Protein AF-A0A2P4Y7B7-F1 (afdb_monomer_lite)

pLDDT: mean 74.85, std 16.15, range [45.34, 94.06]

Foldseek 3Di:
DDDPDDDDPPPPPDDPPPPDDDDDDDPDPPVVPPPPPLLAPCSVVLQVLCVVVVHGSVCVSVVVDDDDPVSVVVNVVSSVVRVVVVVVVVVVVVVVVVCVVVVPPPDD

Radius of gyration: 27.32 Å; chains: 1; bounding box: 70×71×42 Å

Sequence (108 aa):
MDSNQAKISTVEGDGPSQRLLRRYEEPDSDDLDDLDEERGGNTDQLKALARSWGLSFSEISKGTVRLTEKQHEAWIAIVNKGIEASKKAKRDAANAVWRRNHGIGRRV

Structure (mmCIF, N/CA/C/O backbone):
data_AF-A0A2P4Y7B7-F1
#
_entry.id   AF-A0A2P4Y7B7-F1
#
loop_
_atom_site.group_PDB
_atom_site.id
_atom_site.type_symbol
_atom_site.label_atom_id
_atom_site.label_alt_id
_atom_site.label_comp_id
_atom_site.label_asym_id
_atom_site.label_entity_id
_atom_site.label_seq_id
_atom_site.pdbx_PDB_ins_code
_atom_site.Cartn_x
_atom_site.Cartn_y
_atom_site.Cartn_z
_atom_site.occupancy
_atom_site.B_iso_or_equiv
_atom_site.auth_seq_id
_atom_site.auth_comp_id
_atom_site.auth_asym_id
_atom_site.auth_atom_id
_atom_site.pdbx_PDB_model_num
ATOM 1 N N . MET A 1 1 ? 55.673 59.525 -22.088 1.00 55.53 1 MET A N 1
ATOM 2 C CA . MET A 1 1 ? 54.418 59.319 -21.347 1.00 55.53 1 MET A CA 1
ATOM 3 C C . MET A 1 1 ? 53.287 59.367 -22.350 1.00 55.53 1 MET A C 1
ATOM 5 O O . MET A 1 1 ? 52.919 60.460 -22.745 1.00 55.53 1 MET A O 1
ATOM 9 N N . ASP A 1 2 ? 52.815 58.204 -22.795 1.00 52.97 2 ASP A N 1
ATOM 10 C CA . ASP A 1 2 ? 51.383 57.985 -23.001 1.00 52.97 2 ASP A CA 1
ATOM 11 C C . ASP A 1 2 ? 51.104 56.483 -22.827 1.00 52.97 2 ASP A C 1
ATOM 13 O O . ASP A 1 2 ? 51.832 55.635 -23.353 1.00 52.97 2 ASP A O 1
ATOM 17 N N . SER A 1 3 ? 50.167 56.170 -21.937 1.00 56.59 3 SER A N 1
ATOM 18 C CA . SER A 1 3 ? 49.966 54.848 -21.337 1.00 56.59 3 SER A CA 1
ATOM 19 C C . SER A 1 3 ? 49.131 53.961 -22.251 1.00 56.59 3 SER A C 1
ATOM 21 O O . SER A 1 3 ? 47.904 53.982 -22.204 1.00 56.59 3 SER A O 1
ATOM 23 N N . ASN A 1 4 ? 49.793 53.127 -23.048 1.00 59.34 4 ASN A N 1
ATOM 24 C CA . ASN A 1 4 ? 49.109 52.148 -23.881 1.00 59.34 4 ASN A CA 1
ATOM 25 C C . ASN A 1 4 ? 48.836 50.850 -23.106 1.00 59.34 4 ASN A C 1
ATOM 27 O O . ASN A 1 4 ? 49.756 50.206 -22.610 1.00 59.34 4 ASN A O 1
ATOM 31 N N . GLN A 1 5 ? 47.559 50.451 -23.136 1.00 60.00 5 GLN A N 1
ATOM 32 C CA . GLN A 1 5 ? 46.990 49.144 -22.774 1.00 60.00 5 GLN A CA 1
ATOM 33 C C . GLN A 1 5 ? 46.616 48.944 -21.298 1.00 60.00 5 GLN A C 1
ATOM 35 O O . GLN A 1 5 ? 47.232 48.180 -20.556 1.00 60.00 5 GLN A O 1
ATOM 40 N N . ALA A 1 6 ? 45.492 49.546 -20.902 1.00 58.34 6 ALA A N 1
ATOM 41 C CA . ALA A 1 6 ? 44.686 49.011 -19.812 1.00 58.34 6 ALA A CA 1
ATOM 42 C C . ALA A 1 6 ? 44.240 47.574 -20.163 1.00 58.34 6 ALA A C 1
ATOM 44 O O . ALA A 1 6 ? 43.539 47.354 -21.149 1.00 58.34 6 ALA A O 1
ATOM 45 N N . LYS A 1 7 ? 44.661 46.586 -19.366 1.00 59.97 7 LYS A N 1
ATOM 46 C CA . LYS A 1 7 ? 44.135 45.215 -19.411 1.00 59.97 7 LYS A CA 1
ATOM 47 C C . LYS A 1 7 ? 42.847 45.158 -18.598 1.00 59.97 7 LYS A C 1
ATOM 49 O O . LYS A 1 7 ? 42.880 45.413 -17.398 1.00 59.97 7 LYS A O 1
ATOM 54 N N . ILE A 1 8 ? 41.753 44.739 -19.224 1.00 57.62 8 ILE A N 1
ATOM 55 C CA . ILE A 1 8 ? 40.553 44.280 -18.521 1.00 57.62 8 ILE A CA 1
ATOM 56 C C . ILE A 1 8 ? 40.282 42.858 -19.003 1.00 57.62 8 ILE A C 1
ATOM 58 O O . ILE A 1 8 ? 39.755 42.640 -20.088 1.00 57.62 8 ILE A O 1
ATOM 62 N N . SER A 1 9 ? 40.725 41.879 -18.216 1.00 54.44 9 SER A N 1
ATOM 63 C CA . SER A 1 9 ? 40.286 40.493 -18.359 1.00 54.44 9 SER A CA 1
ATOM 64 C C . SER A 1 9 ? 38.921 40.388 -17.694 1.00 54.44 9 SER A C 1
ATOM 66 O O . SER A 1 9 ? 38.816 39.947 -16.551 1.00 54.44 9 SER A O 1
ATOM 68 N N . THR A 1 10 ? 37.878 40.838 -18.380 1.00 49.28 10 THR A N 1
ATOM 69 C CA . THR A 1 10 ? 36.520 40.494 -17.973 1.00 49.28 10 THR A CA 1
ATOM 70 C C . THR A 1 10 ? 36.326 39.030 -18.334 1.00 49.28 10 THR A C 1
ATOM 72 O O . THR A 1 10 ? 36.102 38.686 -19.489 1.00 49.28 10 THR A O 1
ATOM 75 N N . VAL A 1 11 ? 36.483 38.153 -17.344 1.00 56.62 11 VAL A N 1
ATOM 76 C CA . VAL A 1 11 ? 35.842 36.841 -17.390 1.00 56.62 11 VAL A CA 1
ATOM 77 C C . VAL A 1 11 ? 34.352 37.143 -17.485 1.00 56.62 11 VAL A C 1
ATOM 79 O O . VAL A 1 11 ? 33.758 37.615 -16.515 1.00 56.62 11 VAL A O 1
ATOM 82 N N . GLU A 1 12 ? 33.774 36.967 -18.673 1.00 56.78 12 GLU A N 1
ATOM 83 C CA . GLU A 1 12 ? 32.328 36.857 -18.821 1.00 56.78 12 GLU A CA 1
ATOM 84 C C . GLU A 1 12 ? 31.916 35.664 -17.966 1.00 56.78 12 GLU A C 1
ATOM 86 O O . GLU A 1 12 ? 32.143 34.507 -18.317 1.00 56.78 12 GLU A O 1
ATOM 91 N N . GLY A 1 13 ? 31.436 35.968 -16.759 1.00 52.44 13 GLY A N 1
ATOM 92 C CA . GLY A 1 13 ? 30.845 34.983 -15.879 1.00 52.44 13 GLY A CA 1
ATOM 93 C C . GLY A 1 13 ? 29.714 34.319 -16.642 1.00 52.44 13 GLY A C 1
ATOM 94 O O . GLY A 1 13 ? 28.734 34.980 -16.990 1.00 52.44 13 GLY A O 1
ATOM 95 N N . ASP A 1 14 ? 29.905 33.035 -16.925 1.00 55.69 14 ASP A N 1
ATOM 96 C CA . ASP A 1 14 ? 28.892 32.138 -17.454 1.00 55.69 14 ASP A CA 1
ATOM 97 C C . ASP A 1 14 ? 27.573 32.380 -16.704 1.00 55.69 14 ASP A C 1
ATOM 99 O O . ASP A 1 14 ? 27.554 32.527 -15.475 1.00 55.69 14 ASP A O 1
ATOM 103 N N . GLY A 1 15 ? 26.501 32.560 -17.476 1.00 62.59 15 GLY A N 1
ATOM 104 C CA . GLY A 1 15 ? 25.244 33.146 -17.022 1.00 62.59 15 GLY A CA 1
ATOM 105 C C . GLY A 1 15 ? 24.599 32.390 -15.855 1.00 62.59 15 GLY A C 1
ATOM 106 O O . GLY A 1 15 ? 24.993 31.268 -15.524 1.00 62.59 15 GLY A O 1
ATOM 107 N N . PRO A 1 16 ? 23.571 32.972 -15.206 1.00 62.16 16 PRO A N 1
ATOM 108 C CA . PRO A 1 16 ? 22.911 32.330 -14.078 1.00 62.16 16 PRO A CA 1
ATOM 109 C C . PRO A 1 16 ? 22.432 30.937 -14.494 1.00 62.16 16 PRO A C 1
ATOM 111 O O . PRO A 1 16 ? 21.530 30.797 -15.319 1.00 62.16 16 PRO A O 1
ATOM 114 N N . SER A 1 17 ? 23.041 29.903 -13.909 1.00 64.69 17 SER A N 1
ATOM 115 C CA . SER A 1 17 ? 22.616 28.513 -14.047 1.00 64.69 17 SER A CA 1
ATOM 116 C C . SER A 1 17 ? 21.236 28.368 -13.410 1.00 64.69 17 SER A C 1
ATOM 118 O O . SER A 1 17 ? 21.104 28.015 -12.236 1.00 64.69 17 SER A O 1
ATOM 120 N N . GLN A 1 18 ? 20.183 28.704 -14.153 1.00 65.69 18 GLN A N 1
ATOM 121 C CA . GLN A 1 18 ? 18.818 28.570 -13.670 1.00 65.69 18 GLN A CA 1
ATOM 122 C C . GLN A 1 18 ? 18.485 27.080 -13.579 1.00 65.69 18 GLN A C 1
ATOM 124 O O . GLN A 1 18 ? 18.108 26.434 -14.555 1.00 65.69 18 GLN A O 1
ATOM 129 N N . ARG A 1 19 ? 18.614 26.518 -12.373 1.00 64.69 19 ARG A N 1
ATOM 130 C CA . ARG A 1 19 ? 18.003 25.235 -12.012 1.00 64.69 19 ARG A CA 1
ATOM 131 C C . ARG A 1 19 ? 16.493 25.447 -11.934 1.00 64.69 19 ARG A C 1
ATOM 133 O O . ARG A 1 19 ? 15.945 25.654 -10.856 1.00 64.69 19 ARG A O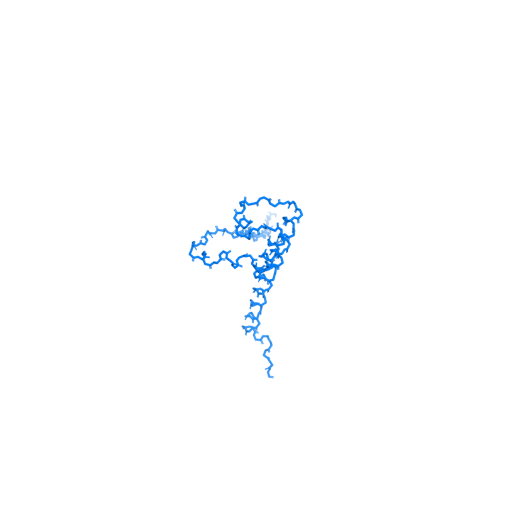 1
ATOM 140 N N . LEU A 1 20 ? 15.831 25.445 -13.086 1.00 70.94 20 LEU A N 1
ATOM 141 C CA . LEU A 1 20 ? 14.376 25.489 -13.153 1.00 70.94 20 LEU A CA 1
ATOM 142 C C . LEU A 1 20 ? 13.832 24.176 -12.579 1.00 70.94 20 LEU A C 1
ATOM 144 O O . LEU A 1 20 ? 14.093 23.093 -13.106 1.00 70.94 20 LEU A O 1
ATOM 148 N N . LEU A 1 21 ? 13.102 24.268 -11.468 1.00 72.69 21 LEU A N 1
ATOM 149 C CA . LEU A 1 21 ? 12.311 23.153 -10.957 1.00 72.69 21 LEU A CA 1
ATOM 150 C C . LEU A 1 21 ? 11.256 22.812 -12.017 1.00 72.69 21 LEU A C 1
ATOM 152 O O . LEU A 1 21 ? 10.603 23.711 -12.550 1.00 72.69 21 LEU A O 1
ATOM 156 N N . ARG A 1 22 ? 11.110 21.524 -12.358 1.00 72.69 22 ARG A N 1
ATOM 157 C CA . ARG A 1 22 ? 10.055 21.080 -13.279 1.00 72.69 22 ARG A CA 1
ATOM 158 C C . ARG A 1 22 ? 8.706 21.554 -12.738 1.00 72.69 22 ARG A C 1
ATOM 160 O O . ARG A 1 22 ? 8.348 21.217 -11.612 1.00 72.69 22 ARG A O 1
ATOM 167 N N . ARG A 1 23 ? 7.977 22.321 -13.551 1.00 69.25 23 ARG A N 1
ATOM 168 C CA . ARG A 1 23 ? 6.569 22.630 -13.298 1.00 69.25 23 ARG A CA 1
ATOM 169 C C . ARG A 1 23 ? 5.756 21.341 -13.404 1.00 69.25 23 ARG A C 1
ATOM 171 O O . ARG A 1 23 ? 6.020 20.528 -14.288 1.00 69.25 23 ARG A O 1
ATOM 178 N N . TYR A 1 24 ? 4.828 21.158 -12.476 1.00 59.41 24 TYR A N 1
ATOM 179 C CA . TYR A 1 24 ? 3.840 20.093 -12.543 1.00 59.41 24 TYR A CA 1
ATOM 180 C C . TYR A 1 24 ? 2.753 20.513 -13.535 1.00 59.41 24 TYR A C 1
ATOM 182 O O . TYR A 1 24 ? 2.252 21.633 -13.454 1.00 59.41 24 TYR A O 1
ATOM 190 N N . GLU A 1 25 ? 2.449 19.636 -14.480 1.00 67.38 25 GLU A N 1
ATOM 191 C CA . GLU A 1 25 ? 1.290 19.725 -15.361 1.00 67.38 25 GLU A CA 1
ATOM 192 C C . GLU A 1 25 ? 0.382 18.572 -14.943 1.00 67.38 25 GLU A C 1
ATOM 194 O O . GLU A 1 25 ? 0.880 17.459 -14.746 1.00 67.38 25 GLU A O 1
ATOM 199 N N . GLU A 1 26 ? -0.895 18.860 -14.678 1.00 61.69 26 GLU A N 1
ATOM 200 C CA . GLU A 1 26 ? -1.850 17.823 -14.292 1.00 61.69 26 GLU A CA 1
ATOM 201 C C . GLU A 1 26 ? -1.905 16.783 -15.417 1.00 61.69 26 GLU A C 1
ATOM 203 O O . GLU A 1 26 ? -2.151 17.157 -16.565 1.00 61.69 26 GLU A O 1
ATOM 208 N N . PRO A 1 27 ? -1.615 15.502 -15.133 1.00 59.09 27 PRO A N 1
ATOM 209 C CA . PRO A 1 27 ? -1.799 14.460 -16.126 1.00 59.09 27 PRO A CA 1
ATOM 210 C C . PRO A 1 27 ? -3.285 14.398 -16.495 1.00 59.09 27 PRO A C 1
ATOM 212 O O . PRO A 1 27 ? -4.142 14.510 -15.614 1.00 59.09 27 PRO A O 1
ATOM 215 N N . ASP A 1 28 ? -3.578 14.229 -17.788 1.00 54.00 28 ASP A N 1
ATOM 216 C CA . ASP A 1 28 ? -4.938 13.981 -18.259 1.00 54.00 28 ASP A CA 1
ATOM 217 C C . ASP A 1 28 ? -5.541 12.837 -17.432 1.00 54.00 28 ASP A C 1
ATOM 219 O O . ASP A 1 28 ? -4.954 11.766 -17.282 1.00 54.00 28 ASP A O 1
ATOM 223 N N . SER A 1 29 ? -6.707 13.118 -16.853 1.00 52.47 29 SER A N 1
ATOM 224 C CA . SER A 1 29 ? -7.443 12.326 -15.859 1.00 52.47 29 SER A CA 1
ATOM 225 C C . SER A 1 29 ? -7.909 10.936 -16.345 1.00 52.47 29 SER A C 1
ATOM 227 O O . SER A 1 29 ? -8.782 10.338 -15.716 1.00 52.47 29 SER A O 1
ATOM 229 N N . ASP A 1 30 ? -7.369 10.426 -17.449 1.00 47.19 30 ASP A N 1
ATOM 230 C CA . ASP A 1 30 ? -7.755 9.148 -18.060 1.00 47.19 30 ASP A CA 1
ATOM 231 C C . ASP A 1 30 ? -6.931 7.952 -17.541 1.00 47.19 30 ASP A C 1
ATOM 233 O O . ASP A 1 30 ? -7.236 6.810 -17.854 1.00 47.19 30 ASP A O 1
ATOM 237 N N . ASP A 1 31 ? -5.936 8.200 -16.680 1.00 47.16 31 ASP A N 1
ATOM 238 C CA . ASP A 1 31 ? -5.150 7.177 -15.958 1.00 47.16 31 ASP A CA 1
ATOM 239 C C . ASP A 1 31 ? -5.739 6.874 -14.554 1.00 47.16 31 ASP A C 1
ATOM 241 O O . ASP A 1 31 ? -5.041 6.467 -13.624 1.00 47.16 31 ASP A O 1
ATOM 245 N N . LEU A 1 32 ? -7.045 7.116 -14.362 1.00 48.75 32 LEU A N 1
ATOM 246 C CA . LEU A 1 32 ? -7.775 6.765 -13.130 1.00 48.75 32 LEU A CA 1
ATOM 247 C C . LEU A 1 32 ? -8.157 5.271 -13.036 1.00 48.75 32 LEU A C 1
ATOM 249 O O . LEU A 1 32 ? -8.752 4.870 -12.031 1.00 48.75 32 LEU A O 1
ATOM 253 N N . ASP A 1 33 ? -7.790 4.461 -14.030 1.00 45.34 33 ASP A N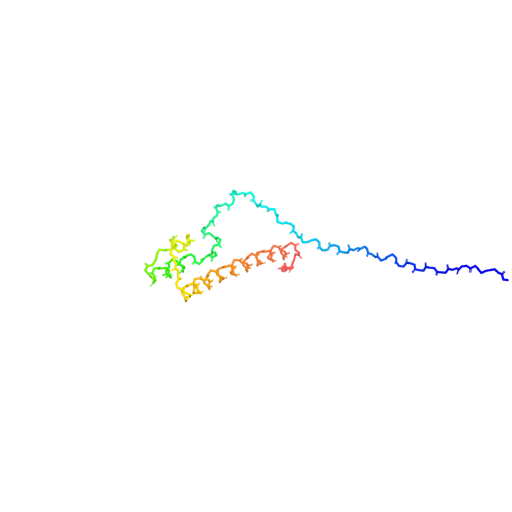 1
ATOM 254 C CA . ASP A 1 33 ? -7.591 3.012 -13.885 1.00 45.34 33 ASP A CA 1
ATOM 255 C C . ASP A 1 33 ? -6.186 2.823 -13.280 1.00 45.34 33 ASP A C 1
ATOM 257 O O . ASP A 1 33 ? -5.207 2.622 -13.979 1.00 45.34 33 ASP A O 1
ATOM 261 N N . ASP A 1 34 ? -5.934 3.120 -12.009 1.00 46.75 34 ASP A N 1
ATOM 262 C CA . ASP A 1 34 ? -6.126 2.128 -10.964 1.00 46.75 34 ASP A CA 1
ATOM 263 C C . ASP A 1 34 ? -5.924 2.764 -9.579 1.00 46.75 34 ASP A C 1
ATOM 265 O O . ASP A 1 34 ? -4.866 2.679 -8.940 1.00 46.75 34 ASP A O 1
ATOM 269 N N . LEU A 1 35 ? -6.989 3.334 -9.017 1.00 46.53 35 LEU A N 1
ATOM 270 C CA . LEU A 1 35 ? -6.993 3.671 -7.587 1.00 46.53 35 LEU A CA 1
ATOM 271 C C . LEU A 1 35 ? -6.833 2.428 -6.674 1.00 46.53 35 LEU A C 1
ATOM 273 O O . LEU A 1 35 ? -6.709 2.590 -5.456 1.00 46.53 35 LEU A O 1
ATOM 277 N N . ASP A 1 36 ? -6.808 1.206 -7.230 1.00 45.91 36 ASP A N 1
ATOM 278 C CA . ASP A 1 36 ? -6.427 -0.025 -6.520 1.00 45.91 36 ASP A CA 1
ATOM 279 C C . ASP A 1 36 ? -4.907 -0.327 -6.586 1.00 45.91 36 ASP A C 1
ATOM 281 O O . ASP A 1 36 ? -4.377 -1.002 -5.698 1.00 45.91 36 ASP A O 1
ATOM 285 N N . GLU A 1 37 ? -4.164 0.227 -7.556 1.00 48.16 37 GLU A N 1
ATOM 286 C CA . GLU A 1 37 ? -2.722 -0.024 -7.743 1.00 48.16 37 GLU A CA 1
ATOM 287 C C . GLU A 1 37 ? -1.813 1.025 -7.077 1.00 48.16 37 GLU A C 1
ATOM 289 O O . GLU A 1 37 ? -0.712 0.697 -6.615 1.00 48.16 37 GLU A O 1
ATOM 294 N N . GLU A 1 38 ? -2.274 2.270 -6.911 1.00 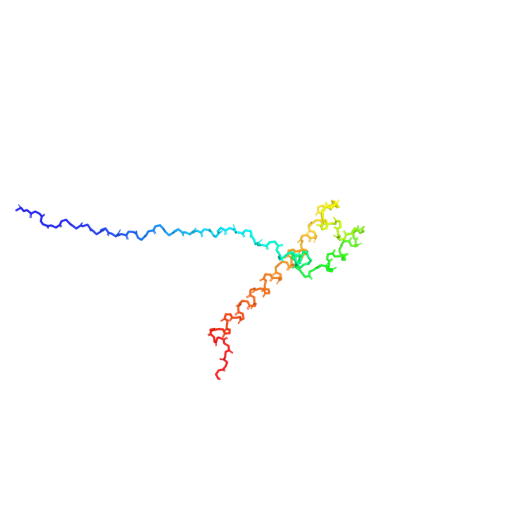52.28 38 GLU A N 1
ATOM 295 C CA . GLU A 1 38 ? -1.481 3.359 -6.301 1.00 52.28 38 GLU A CA 1
ATOM 296 C C . GLU A 1 38 ? -1.216 3.165 -4.789 1.00 52.28 38 GLU A C 1
ATOM 298 O O . GLU A 1 38 ? -0.370 3.835 -4.192 1.00 52.28 38 GLU A O 1
ATOM 303 N N . ARG A 1 39 ? -1.862 2.180 -4.147 1.00 52.72 39 ARG A N 1
ATOM 304 C CA . ARG A 1 39 ? -1.526 1.734 -2.777 1.00 52.72 39 ARG A CA 1
ATOM 305 C C . ARG A 1 39 ? -0.502 0.603 -2.712 1.00 52.72 39 ARG A C 1
ATOM 307 O O . ARG A 1 39 ? -0.299 0.020 -1.646 1.00 52.72 39 ARG A O 1
ATOM 314 N N . GLY A 1 40 ? 0.183 0.338 -3.823 1.00 51.78 40 GLY A N 1
ATOM 315 C CA . GLY A 1 40 ? 1.419 -0.429 -3.872 1.00 51.78 40 GLY A CA 1
ATOM 316 C C . GLY A 1 40 ? 1.260 -1.863 -3.391 1.00 51.78 40 GLY A C 1
ATOM 317 O O . GLY A 1 40 ? 1.728 -2.180 -2.306 1.00 51.78 40 GLY A O 1
ATOM 318 N N . GLY A 1 41 ? 0.629 -2.729 -4.188 1.00 60.69 41 GLY A N 1
ATOM 319 C CA . GLY A 1 41 ? 0.717 -4.202 -4.108 1.00 60.69 41 GLY A CA 1
ATOM 320 C C . GLY A 1 41 ? 0.328 -4.891 -2.786 1.00 60.69 41 GLY A C 1
ATOM 321 O O . GLY A 1 41 ? 0.271 -6.115 -2.731 1.00 60.69 41 GLY A O 1
ATOM 322 N N . ASN A 1 42 ? 0.042 -4.143 -1.720 1.00 77.19 42 ASN A N 1
ATOM 323 C CA . ASN A 1 42 ? -0.233 -4.636 -0.373 1.00 77.19 42 ASN A CA 1
ATOM 324 C C . ASN A 1 42 ? -1.732 -4.574 -0.046 1.00 77.19 42 ASN A C 1
ATOM 326 O O . ASN A 1 42 ? -2.119 -4.633 1.123 1.00 77.19 42 ASN A O 1
ATOM 330 N N . THR A 1 43 ? -2.590 -4.459 -1.060 1.00 81.06 43 THR A N 1
ATOM 331 C CA . THR A 1 43 ? -4.043 -4.324 -0.908 1.00 81.06 43 THR A CA 1
ATOM 332 C C . THR A 1 43 ? -4.636 -5.470 -0.083 1.00 81.06 43 THR A C 1
ATOM 334 O O . THR A 1 43 ? -5.454 -5.225 0.802 1.00 81.06 43 THR A O 1
ATOM 337 N N . ASP A 1 44 ? -4.166 -6.706 -0.265 1.00 86.44 44 ASP A N 1
ATOM 338 C CA . ASP A 1 44 ? -4.625 -7.852 0.531 1.00 86.44 44 ASP A CA 1
ATOM 339 C C . ASP A 1 44 ? -4.192 -7.777 1.999 1.00 86.44 44 ASP A C 1
ATOM 341 O O . ASP A 1 44 ? -4.969 -8.114 2.895 1.00 86.44 44 ASP A O 1
ATOM 345 N N . GLN A 1 45 ? -2.987 -7.267 2.269 1.00 88.19 45 GLN A N 1
ATOM 346 C CA . GLN A 1 45 ? -2.515 -7.039 3.637 1.00 88.19 45 GLN A CA 1
ATOM 347 C C . GLN A 1 45 ? -3.332 -5.942 4.322 1.00 88.19 45 GLN A C 1
ATOM 349 O O . GLN A 1 45 ? -3.709 -6.095 5.481 1.00 88.19 45 GLN A O 1
ATOM 354 N N . LEU A 1 46 ? -3.669 -4.870 3.601 1.00 90.12 46 LEU A N 1
ATOM 355 C CA . LEU A 1 46 ? -4.536 -3.805 4.108 1.00 90.12 46 LEU A CA 1
ATOM 356 C C . LEU A 1 46 ? -5.973 -4.295 4.331 1.00 90.12 46 LEU A C 1
ATOM 358 O O . LEU A 1 46 ? -6.580 -3.955 5.345 1.00 90.12 46 LEU A O 1
ATOM 362 N N . LYS A 1 47 ? -6.513 -5.136 3.438 1.00 90.69 47 LYS A N 1
ATOM 363 C CA . LYS A 1 47 ? -7.825 -5.784 3.611 1.00 90.69 47 LYS A CA 1
ATOM 364 C C . LYS A 1 47 ? -7.835 -6.694 4.842 1.00 90.69 47 LYS A C 1
ATOM 366 O O . LYS A 1 47 ? -8.787 -6.650 5.619 1.00 90.69 47 LYS A O 1
ATOM 371 N N . ALA A 1 48 ? -6.787 -7.490 5.051 1.00 91.75 48 ALA A N 1
ATOM 372 C CA . ALA A 1 48 ? -6.648 -8.334 6.237 1.00 91.75 48 ALA A CA 1
ATOM 373 C C . ALA A 1 48 ? -6.518 -7.504 7.526 1.00 91.75 48 ALA A C 1
ATOM 375 O O . ALA A 1 48 ? -7.151 -7.831 8.531 1.00 91.75 48 ALA A O 1
ATOM 376 N N . LEU A 1 49 ? -5.756 -6.407 7.484 1.00 93.06 49 LEU A N 1
ATOM 377 C CA . LEU A 1 49 ? -5.584 -5.493 8.612 1.00 93.06 49 LEU A CA 1
ATOM 378 C C . LEU A 1 49 ? -6.890 -4.763 8.966 1.00 93.06 49 LEU A C 1
ATOM 380 O O . LEU A 1 49 ? -7.245 -4.671 10.134 1.00 93.06 49 LEU A O 1
ATOM 384 N N . ALA A 1 50 ? -7.654 -4.314 7.970 1.00 92.00 50 ALA A N 1
ATOM 385 C CA . ALA A 1 50 ? -8.974 -3.727 8.195 1.00 92.00 50 ALA A CA 1
ATOM 386 C C . ALA A 1 50 ? -9.926 -4.727 8.875 1.00 92.00 50 ALA A C 1
ATOM 388 O O . ALA A 1 50 ? -10.569 -4.400 9.875 1.00 92.00 50 ALA A O 1
ATOM 389 N N . ARG A 1 51 ? -9.953 -5.976 8.385 1.00 93.50 51 ARG A N 1
ATOM 390 C CA . ARG A 1 51 ? -10.773 -7.055 8.961 1.00 93.50 51 ARG A CA 1
ATOM 391 C C . ARG A 1 51 ? -10.396 -7.371 10.407 1.00 93.50 51 ARG A C 1
ATOM 393 O O . ARG A 1 51 ? -11.294 -7.626 11.202 1.00 93.50 51 ARG A O 1
ATOM 400 N N . SER A 1 52 ? -9.110 -7.331 10.769 1.00 94.06 52 SER A N 1
ATOM 401 C CA . SER A 1 52 ? -8.678 -7.581 12.154 1.00 94.06 52 SER A CA 1
ATOM 402 C C . SER A 1 52 ? -9.124 -6.486 13.128 1.00 94.06 52 SER A C 1
ATOM 404 O O . SER A 1 52 ? -9.252 -6.743 14.323 1.00 94.06 52 SER A O 1
ATOM 406 N N . TRP A 1 53 ? -9.427 -5.289 12.621 1.00 93.69 53 TRP A N 1
ATOM 407 C CA . TRP A 1 53 ? -10.035 -4.198 13.385 1.00 93.69 53 TRP A CA 1
ATOM 408 C C . TRP A 1 53 ? -11.567 -4.193 13.339 1.00 93.69 53 TRP A C 1
ATOM 410 O O . TRP A 1 53 ? -12.180 -3.320 13.947 1.00 93.69 53 TRP A O 1
ATOM 420 N N . GLY A 1 54 ? -12.192 -5.137 12.626 1.00 92.06 54 GLY A N 1
ATOM 421 C CA . GLY A 1 54 ? -13.641 -5.157 12.415 1.00 92.06 54 GLY A CA 1
ATOM 422 C C . GLY A 1 54 ? -14.146 -4.022 11.519 1.00 92.06 54 GLY A C 1
ATOM 423 O O . GLY A 1 54 ? -15.318 -3.666 11.588 1.00 92.06 54 GLY A O 1
ATOM 424 N N . LEU A 1 55 ? -13.271 -3.439 10.698 1.00 91.94 55 LEU A N 1
ATOM 425 C CA . LEU A 1 55 ? -13.571 -2.310 9.823 1.00 91.94 55 LEU A CA 1
ATOM 426 C C . LEU A 1 55 ? -13.560 -2.739 8.356 1.00 91.94 55 LEU A C 1
ATOM 428 O O . LEU A 1 55 ? -12.864 -3.685 7.970 1.00 91.94 55 LEU A O 1
ATOM 432 N N . SER A 1 56 ? -14.293 -2.019 7.505 1.00 89.88 56 SER A N 1
ATOM 433 C CA . SER A 1 56 ? -14.202 -2.251 6.066 1.00 89.88 56 SER A CA 1
ATOM 434 C C . SER A 1 56 ? -13.007 -1.506 5.465 1.00 89.88 56 SER A C 1
ATOM 436 O O . SER A 1 56 ? -12.747 -0.337 5.756 1.00 89.88 56 SER A O 1
ATOM 438 N N . PHE A 1 57 ? -12.281 -2.184 4.574 1.00 88.62 57 PHE A N 1
ATOM 439 C CA . PHE A 1 57 ? -11.190 -1.568 3.818 1.00 88.62 57 PHE A CA 1
ATOM 440 C C . PHE A 1 57 ? -11.669 -0.331 3.047 1.00 88.62 57 PHE A C 1
ATOM 442 O O . PHE A 1 57 ? -10.982 0.686 3.049 1.00 88.62 57 PHE A O 1
ATOM 449 N N . SER A 1 58 ? -12.861 -0.404 2.444 1.00 87.62 58 SER A N 1
ATOM 450 C CA . SER A 1 58 ? -13.455 0.676 1.654 1.00 87.62 58 SER A CA 1
ATOM 451 C C . SER A 1 58 ? -13.803 1.915 2.474 1.00 87.62 58 SER A C 1
ATOM 453 O O . SER A 1 58 ? -13.655 3.029 1.985 1.00 87.62 58 SER A O 1
ATOM 455 N N . GLU A 1 59 ? -14.280 1.757 3.709 1.00 86.12 59 GLU A N 1
ATOM 456 C CA . GLU A 1 59 ? -14.589 2.910 4.564 1.00 86.12 59 GLU A CA 1
ATOM 457 C C . GLU A 1 59 ? -13.316 3.567 5.094 1.00 86.12 59 GLU A C 1
ATOM 459 O O . GLU A 1 59 ? -13.257 4.791 5.193 1.00 86.12 59 GLU A O 1
ATOM 464 N N . ILE A 1 60 ? -12.277 2.778 5.390 1.00 86.62 60 ILE A N 1
ATOM 465 C CA . ILE A 1 60 ? -10.970 3.319 5.775 1.00 86.62 60 ILE A CA 1
ATOM 466 C C . ILE A 1 60 ? -10.317 4.022 4.578 1.00 86.62 60 ILE A C 1
ATOM 468 O O . ILE A 1 60 ? -9.778 5.116 4.725 1.00 86.62 60 ILE A O 1
ATOM 472 N N . SER A 1 61 ? -10.360 3.426 3.382 1.00 84.06 61 SER A N 1
ATOM 473 C CA . SER A 1 61 ? -9.743 4.007 2.184 1.00 84.06 61 SER A CA 1
ATOM 474 C C . SER A 1 61 ? -10.407 5.319 1.772 1.00 84.06 61 SER A C 1
ATOM 476 O O . SER A 1 61 ? -9.707 6.239 1.365 1.00 84.06 61 SER A O 1
ATOM 478 N N . LYS A 1 62 ? -11.733 5.420 1.925 1.00 86.12 62 LYS A N 1
ATOM 479 C CA . LYS A 1 62 ? -12.513 6.643 1.678 1.00 86.12 62 LYS A CA 1
ATOM 480 C C . LYS A 1 62 ? -12.407 7.675 2.808 1.00 86.12 62 LYS A C 1
ATOM 482 O O . LYS A 1 62 ? -12.956 8.763 2.676 1.00 86.12 62 LYS A O 1
ATOM 487 N N . GLY A 1 63 ? -11.750 7.343 3.923 1.00 83.12 63 GLY A N 1
ATOM 488 C CA . GLY A 1 63 ? -11.663 8.211 5.102 1.00 83.12 63 GLY A CA 1
ATOM 489 C C . GLY A 1 63 ? -12.986 8.376 5.858 1.00 83.12 63 GLY A C 1
ATOM 490 O O . GLY A 1 63 ? -13.118 9.281 6.677 1.00 83.12 63 GLY A O 1
ATOM 491 N N . THR A 1 64 ? -13.974 7.517 5.593 1.00 86.44 64 THR A N 1
ATOM 492 C CA . THR A 1 64 ? -15.288 7.529 6.252 1.00 86.44 64 THR A CA 1
ATOM 493 C C . THR A 1 64 ? -15.187 7.080 7.709 1.00 86.44 64 THR A C 1
ATOM 495 O O . THR A 1 64 ? -15.907 7.585 8.567 1.00 86.44 64 THR A O 1
ATOM 498 N N . VAL A 1 65 ? -14.269 6.155 8.003 1.00 87.31 65 VAL A N 1
ATOM 499 C CA . VAL A 1 65 ? -13.985 5.695 9.365 1.00 87.31 65 VAL A CA 1
ATOM 500 C C . VAL A 1 65 ? -12.715 6.352 9.885 1.00 87.31 65 VAL A C 1
ATOM 502 O O . VAL A 1 65 ? -11.663 6.317 9.246 1.00 87.31 65 VAL A O 1
ATOM 505 N N . ARG A 1 66 ? -12.806 6.913 11.092 1.00 89.06 66 ARG A N 1
ATOM 506 C CA . ARG A 1 66 ? -11.671 7.523 11.779 1.00 89.06 66 ARG A CA 1
ATOM 507 C C . ARG A 1 66 ? -10.891 6.449 12.535 1.00 89.06 66 ARG A C 1
ATOM 509 O O . ARG A 1 66 ? -11.382 5.894 13.514 1.00 89.06 66 ARG A O 1
ATOM 516 N N . LEU A 1 67 ? -9.684 6.154 12.060 1.00 90.25 67 LEU A N 1
ATOM 517 C CA . LEU A 1 67 ? -8.759 5.245 12.733 1.00 90.25 67 LEU A CA 1
ATOM 518 C C . LEU A 1 67 ? -8.210 5.879 14.017 1.00 90.25 67 LEU A C 1
ATOM 520 O O . LEU A 1 67 ? -8.053 7.097 14.109 1.00 90.25 67 LEU A O 1
ATOM 524 N N . THR A 1 68 ? -7.877 5.044 14.999 1.00 92.88 68 THR A N 1
ATOM 525 C CA . THR A 1 68 ? -7.033 5.470 16.126 1.00 92.88 68 THR A CA 1
ATOM 526 C C . THR A 1 68 ? -5.597 5.710 15.656 1.00 92.88 68 THR A C 1
ATOM 528 O O . THR A 1 68 ? -5.184 5.148 14.644 1.00 92.88 68 THR A O 1
ATOM 531 N N . GLU A 1 69 ? -4.808 6.481 16.410 1.00 93.50 69 GLU A N 1
ATOM 532 C CA . GLU A 1 69 ? -3.417 6.803 16.042 1.00 93.50 69 GLU A CA 1
ATOM 533 C C . GLU A 1 69 ? -2.592 5.544 15.729 1.00 93.50 69 GLU A C 1
ATOM 535 O O . GLU A 1 69 ? -2.005 5.424 14.661 1.00 93.50 69 GLU A O 1
ATOM 540 N N . LYS A 1 70 ? -2.660 4.527 16.599 1.00 92.56 70 LYS A N 1
ATOM 541 C CA . LYS A 1 70 ? -1.936 3.257 16.410 1.00 92.56 70 LYS A CA 1
ATOM 542 C C . LYS A 1 70 ? -2.370 2.499 15.153 1.00 92.56 70 LYS A C 1
ATOM 544 O O . LYS A 1 70 ? -1.553 1.866 14.490 1.00 92.56 70 LYS A O 1
ATOM 549 N N . GLN A 1 71 ? -3.665 2.525 14.836 1.00 91.88 71 GLN A N 1
ATOM 550 C CA . GLN A 1 71 ? -4.186 1.893 13.622 1.00 91.88 71 GLN A CA 1
ATOM 551 C C . GLN A 1 71 ? -3.745 2.670 12.382 1.00 91.88 71 GLN A C 1
ATOM 553 O O . GLN A 1 71 ? -3.351 2.072 11.386 1.00 91.88 71 GLN A O 1
ATOM 558 N N . HIS A 1 72 ? -3.765 3.997 12.455 1.00 91.62 72 HIS A N 1
ATOM 559 C CA . HIS A 1 72 ? -3.316 4.865 11.380 1.00 91.62 72 HIS A CA 1
ATOM 560 C C . HIS A 1 72 ? -1.815 4.689 11.092 1.00 91.62 72 HIS A C 1
ATOM 562 O O . HIS A 1 72 ? -1.439 4.500 9.936 1.00 91.62 72 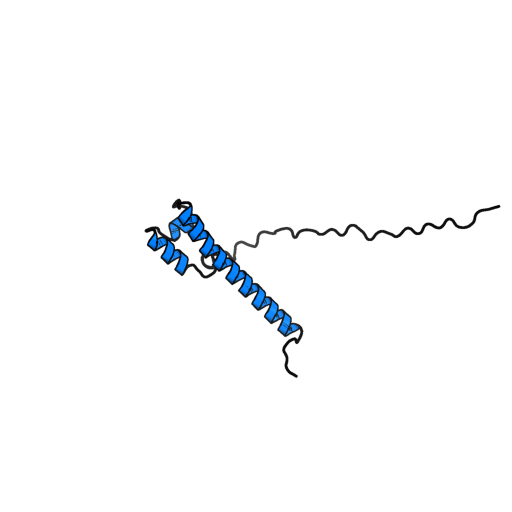HIS A O 1
ATOM 568 N N . GLU A 1 73 ? -0.970 4.629 12.124 1.00 93.38 73 GLU A N 1
ATOM 569 C CA . GLU A 1 73 ? 0.463 4.326 11.995 1.00 93.38 73 GLU A CA 1
ATOM 570 C C . GLU A 1 73 ? 0.705 2.965 11.325 1.00 93.38 73 GLU A C 1
ATOM 572 O O . GLU A 1 73 ? 1.477 2.867 10.367 1.00 93.38 73 GLU A O 1
ATOM 577 N N . ALA A 1 74 ? 0.012 1.913 11.777 1.00 92.12 74 ALA A N 1
ATOM 578 C CA . ALA A 1 74 ? 0.129 0.575 11.195 1.00 92.12 74 ALA A CA 1
ATOM 579 C C . ALA A 1 74 ? -0.323 0.539 9.725 1.00 92.12 74 ALA A C 1
ATOM 581 O O . ALA A 1 74 ? 0.315 -0.097 8.884 1.00 92.12 74 ALA A O 1
ATOM 582 N N . TRP A 1 75 ? -1.403 1.252 9.407 1.00 91.44 75 TRP A N 1
ATOM 583 C CA . TRP A 1 75 ? -1.919 1.385 8.049 1.00 91.44 75 TRP A CA 1
ATOM 584 C C . TRP A 1 75 ? -0.913 2.078 7.126 1.00 91.44 75 TRP A C 1
ATOM 586 O O . TRP A 1 75 ? -0.577 1.553 6.062 1.00 91.44 75 TRP A O 1
ATOM 596 N N . ILE A 1 76 ? -0.374 3.221 7.560 1.00 90.62 76 ILE A N 1
ATOM 597 C CA . ILE A 1 76 ? 0.638 3.980 6.819 1.00 90.62 76 ILE A CA 1
ATOM 598 C C . ILE A 1 76 ? 1.907 3.153 6.612 1.00 90.62 76 ILE A C 1
ATOM 600 O O . ILE A 1 76 ? 2.479 3.187 5.525 1.00 90.62 76 ILE A O 1
ATOM 604 N N . ALA A 1 77 ? 2.344 2.377 7.606 1.00 92.19 77 ALA A N 1
ATOM 605 C CA . ALA A 1 77 ? 3.542 1.550 7.481 1.00 92.19 77 ALA A CA 1
ATOM 606 C C . ALA A 1 77 ? 3.434 0.535 6.328 1.00 92.19 77 ALA A C 1
ATOM 608 O O . ALA A 1 77 ? 4.381 0.371 5.553 1.00 92.19 77 ALA A O 1
ATOM 609 N N . ILE A 1 78 ? 2.274 -0.113 6.175 1.00 88.88 78 ILE A N 1
ATOM 610 C CA . ILE A 1 78 ? 2.030 -1.066 5.082 1.00 88.88 78 ILE A CA 1
ATOM 611 C C . ILE A 1 78 ? 1.972 -0.353 3.728 1.00 88.88 78 ILE A C 1
ATOM 613 O O . ILE A 1 78 ? 2.580 -0.832 2.766 1.00 88.88 78 ILE A O 1
ATOM 617 N N . VAL A 1 79 ? 1.287 0.794 3.660 1.00 86.88 79 VAL A N 1
ATOM 618 C CA . VAL A 1 79 ? 1.200 1.610 2.438 1.00 86.88 79 VAL A CA 1
ATOM 619 C C . VAL A 1 79 ? 2.591 2.079 2.001 1.00 86.88 79 VAL A C 1
ATOM 621 O O . VAL A 1 79 ? 2.996 1.839 0.865 1.00 86.88 79 VAL A O 1
ATOM 624 N N . ASN A 1 80 ? 3.376 2.658 2.911 1.00 87.88 80 ASN A N 1
ATOM 625 C CA . ASN A 1 80 ? 4.729 3.138 2.626 1.00 87.88 80 ASN A CA 1
ATOM 626 C C . ASN A 1 80 ? 5.648 2.014 2.143 1.00 87.88 80 ASN A C 1
ATOM 628 O O . ASN A 1 80 ? 6.425 2.206 1.210 1.00 87.88 80 ASN A O 1
ATOM 632 N N . LYS A 1 81 ? 5.539 0.819 2.734 1.00 87.81 81 LYS A N 1
ATOM 633 C CA . LYS A 1 81 ? 6.296 -0.352 2.280 1.00 87.81 81 LYS A CA 1
ATOM 634 C C . LYS A 1 81 ? 5.936 -0.743 0.843 1.00 87.81 81 LYS A C 1
ATOM 636 O O . LYS A 1 81 ? 6.831 -1.081 0.069 1.00 87.81 81 LYS A O 1
ATOM 641 N N 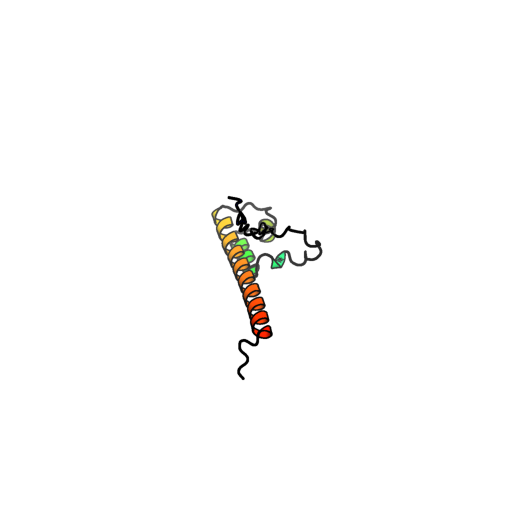. GLY A 1 82 ? 4.652 -0.681 0.492 1.00 85.25 82 GLY A N 1
ATOM 642 C CA . GLY A 1 82 ? 4.164 -0.913 -0.869 1.00 85.25 82 GLY A CA 1
ATOM 643 C C . GLY A 1 82 ? 4.722 0.100 -1.869 1.00 85.25 82 GLY A C 1
ATOM 644 O O . GLY A 1 82 ? 5.263 -0.271 -2.912 1.00 85.25 82 GLY A O 1
ATOM 645 N N . ILE A 1 83 ? 4.687 1.382 -1.502 1.00 84.62 83 ILE A N 1
ATOM 646 C CA . ILE A 1 83 ? 5.244 2.481 -2.301 1.00 84.62 83 ILE A CA 1
ATOM 647 C C . ILE A 1 83 ? 6.749 2.290 -2.525 1.00 84.62 83 ILE A C 1
ATOM 649 O O . ILE A 1 83 ? 7.227 2.408 -3.653 1.00 84.62 83 ILE A O 1
ATOM 653 N N . GLU A 1 84 ? 7.513 1.963 -1.483 1.00 87.19 84 GLU A N 1
ATOM 654 C CA . GLU A 1 84 ? 8.957 1.734 -1.603 1.00 87.19 84 GLU A CA 1
ATOM 655 C C . GLU A 1 84 ? 9.289 0.529 -2.492 1.00 87.19 84 GLU A C 1
ATOM 657 O O . GLU A 1 84 ? 10.220 0.595 -3.304 1.00 87.19 84 GLU A O 1
ATOM 662 N N . ALA A 1 85 ? 8.504 -0.549 -2.407 1.00 85.81 85 ALA A N 1
ATOM 663 C CA . ALA A 1 85 ? 8.641 -1.699 -3.296 1.00 85.81 85 ALA A CA 1
ATOM 664 C C . ALA A 1 85 ? 8.369 -1.317 -4.761 1.00 85.81 85 ALA A C 1
ATOM 666 O O . ALA A 1 85 ? 9.178 -1.642 -5.633 1.00 85.81 85 ALA A O 1
ATOM 667 N N . SER A 1 86 ? 7.298 -0.560 -5.025 1.00 82.38 86 SER A N 1
ATOM 668 C CA . SER A 1 86 ? 6.969 -0.056 -6.366 1.00 82.38 86 SER A CA 1
ATOM 669 C C . SER A 1 86 ? 8.067 0.861 -6.917 1.00 82.38 86 SER A C 1
ATOM 671 O O . SER A 1 86 ? 8.573 0.650 -8.022 1.00 82.38 86 SER A O 1
ATOM 673 N N . LYS A 1 87 ? 8.553 1.821 -6.117 1.00 85.75 87 LYS A N 1
ATOM 674 C CA . LYS A 1 87 ? 9.688 2.685 -6.489 1.00 85.75 87 LYS A CA 1
ATOM 675 C C . LYS A 1 87 ? 10.936 1.876 -6.819 1.00 85.75 87 LYS A C 1
ATOM 677 O O . LYS A 1 87 ? 11.654 2.209 -7.762 1.00 85.75 87 LYS A O 1
ATOM 682 N N . LYS A 1 88 ? 11.237 0.840 -6.031 1.00 85.31 88 LYS A N 1
ATOM 683 C CA . LYS A 1 88 ? 12.379 -0.038 -6.291 1.00 85.31 88 LYS A CA 1
ATOM 684 C C . LYS A 1 88 ? 12.198 -0.788 -7.611 1.00 85.31 88 LYS A C 1
ATOM 686 O O . LYS A 1 88 ? 13.113 -0.758 -8.426 1.00 85.31 88 LYS A O 1
ATOM 691 N N . ALA A 1 89 ? 11.026 -1.370 -7.855 1.00 84.88 89 ALA A N 1
ATOM 692 C CA . ALA A 1 89 ? 10.727 -2.065 -9.103 1.00 84.88 89 ALA A CA 1
ATOM 693 C C . ALA A 1 89 ? 10.885 -1.143 -10.325 1.00 84.88 89 ALA A C 1
ATOM 695 O O . ALA A 1 89 ? 11.567 -1.507 -11.282 1.00 84.88 89 ALA A O 1
ATOM 696 N N . LYS A 1 90 ? 10.357 0.089 -10.259 1.00 85.31 90 LYS A N 1
ATOM 697 C CA . LYS A 1 90 ? 10.526 1.107 -11.313 1.00 85.31 90 LYS A CA 1
ATOM 698 C C . LYS A 1 90 ? 12.007 1.436 -11.554 1.00 85.31 90 LYS A C 1
ATOM 700 O O . LYS A 1 90 ? 12.450 1.487 -12.701 1.00 85.31 90 LYS A O 1
ATOM 705 N N . ARG A 1 91 ? 12.802 1.602 -10.487 1.00 86.62 91 ARG A N 1
ATOM 706 C CA . ARG A 1 91 ? 14.258 1.831 -10.589 1.00 86.62 91 ARG A CA 1
ATOM 707 C C . ARG A 1 91 ? 14.993 0.647 -11.210 1.00 86.62 91 ARG A C 1
ATOM 709 O O . ARG A 1 91 ? 15.859 0.852 -12.056 1.00 86.62 91 ARG A O 1
ATOM 716 N N . ASP A 1 92 ? 14.664 -0.573 -10.807 1.00 86.62 92 ASP A N 1
ATOM 717 C CA . ASP A 1 92 ? 15.308 -1.785 -11.314 1.00 86.62 92 ASP A CA 1
ATOM 718 C C . ASP A 1 92 ? 14.976 -2.005 -12.797 1.00 86.62 92 ASP A C 1
ATOM 720 O O . ASP A 1 92 ? 15.877 -2.299 -13.586 1.00 86.62 92 ASP A O 1
ATOM 724 N N . ALA A 1 93 ? 13.726 -1.758 -13.203 1.00 88.44 93 ALA A N 1
ATOM 725 C CA . ALA A 1 93 ? 13.306 -1.786 -14.601 1.00 88.44 93 ALA A CA 1
ATOM 726 C C . ALA A 1 93 ? 14.055 -0.739 -15.443 1.00 88.44 93 ALA A C 1
ATOM 728 O O . ALA A 1 93 ? 14.644 -1.080 -16.472 1.00 88.44 93 ALA A O 1
ATOM 729 N N . ALA A 1 94 ? 14.119 0.514 -14.980 1.00 86.81 94 ALA A N 1
ATOM 730 C CA . ALA A 1 94 ? 14.863 1.575 -15.659 1.00 86.81 94 ALA A CA 1
ATOM 731 C C . ALA A 1 94 ? 16.361 1.245 -15.776 1.00 86.81 94 ALA A C 1
ATOM 733 O O . ALA A 1 94 ? 16.954 1.385 -16.846 1.00 86.81 94 ALA A O 1
ATOM 734 N N . ASN A 1 95 ? 16.966 0.728 -14.704 1.00 86.56 95 ASN A N 1
ATOM 735 C CA . ASN A 1 95 ? 18.360 0.292 -14.703 1.00 86.56 95 ASN A CA 1
ATOM 736 C C . ASN A 1 95 ? 18.607 -0.878 -15.664 1.00 86.56 95 ASN A C 1
ATOM 738 O O . ASN 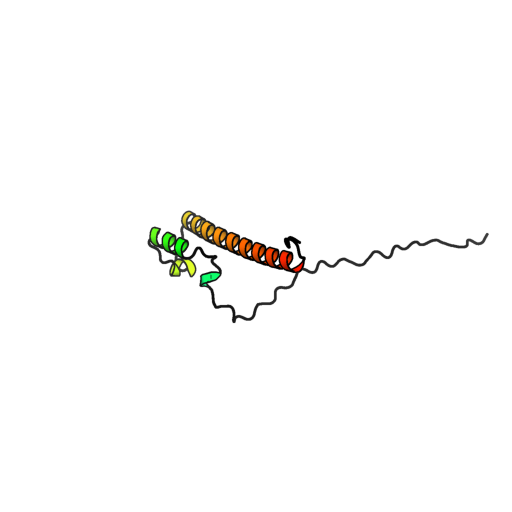A 1 95 ? 19.648 -0.924 -16.317 1.00 86.56 95 ASN A O 1
ATOM 742 N N . ALA A 1 96 ? 17.683 -1.835 -15.759 1.00 86.88 96 ALA A N 1
ATOM 743 C CA . ALA A 1 96 ? 17.788 -2.950 -16.696 1.00 86.88 96 ALA A CA 1
ATOM 744 C C . ALA A 1 96 ? 17.734 -2.467 -18.154 1.00 86.88 96 ALA A C 1
ATOM 746 O O . ALA A 1 96 ? 18.551 -2.894 -18.973 1.00 86.88 96 ALA A O 1
ATOM 747 N N . VAL A 1 97 ? 16.826 -1.535 -18.467 1.00 88.56 97 VAL A N 1
ATOM 748 C CA . VAL A 1 97 ? 16.737 -0.892 -19.788 1.00 88.56 97 VAL A CA 1
ATOM 749 C C . VAL A 1 97 ? 18.019 -0.122 -20.101 1.00 88.56 97 VAL A C 1
ATOM 751 O O . VAL A 1 97 ? 18.600 -0.303 -21.172 1.00 88.56 97 VAL A O 1
ATOM 754 N N . TRP A 1 98 ? 18.516 0.670 -19.149 1.00 87.88 98 TRP A N 1
ATOM 755 C CA . TRP A 1 98 ? 19.762 1.413 -19.311 1.00 87.88 98 TRP A CA 1
ATOM 756 C C . TRP A 1 98 ? 20.948 0.477 -19.581 1.00 87.88 98 TRP A C 1
ATOM 758 O O . TRP A 1 98 ? 21.670 0.683 -20.556 1.00 87.88 98 TRP A O 1
ATOM 768 N N . ARG A 1 99 ? 21.105 -0.604 -18.801 1.00 84.88 99 ARG A N 1
ATOM 769 C CA . ARG A 1 99 ? 22.171 -1.603 -19.013 1.00 84.88 99 ARG A CA 1
ATOM 770 C C . ARG A 1 99 ? 22.085 -2.271 -20.384 1.00 84.88 99 ARG A C 1
ATOM 772 O O . ARG A 1 99 ? 23.109 -2.395 -21.052 1.00 84.88 99 ARG A O 1
ATOM 779 N N . ARG A 1 100 ? 20.879 -2.646 -20.831 1.00 83.69 100 ARG A N 1
ATOM 780 C CA . ARG A 1 100 ? 20.645 -3.233 -22.162 1.00 83.69 100 ARG A CA 1
ATOM 781 C C . ARG A 1 100 ? 21.084 -2.286 -23.282 1.00 83.69 100 ARG A C 1
ATOM 783 O O . ARG A 1 100 ? 21.763 -2.728 -24.205 1.00 83.69 100 ARG A O 1
ATOM 790 N N . ASN A 1 101 ? 20.732 -1.005 -23.176 1.00 84.12 101 ASN A N 1
ATOM 791 C CA . ASN A 1 101 ? 21.047 0.006 -24.189 1.00 84.12 101 ASN A CA 1
ATOM 792 C C . ASN A 1 101 ? 22.542 0.356 -24.235 1.00 84.12 101 ASN A C 1
ATOM 794 O O . ASN A 1 101 ? 23.059 0.673 -25.299 1.00 84.12 101 ASN A O 1
ATOM 798 N N . HIS A 1 102 ? 23.243 0.252 -23.103 1.00 83.06 102 HIS A N 1
ATOM 799 C CA . HIS A 1 102 ? 24.672 0.571 -22.998 1.00 83.06 102 HIS A CA 1
ATOM 800 C C . HIS A 1 102 ? 25.580 -0.664 -23.121 1.00 83.06 102 HIS A C 1
ATOM 802 O O . HIS A 1 102 ? 26.778 -0.578 -22.868 1.00 83.06 102 HIS A O 1
ATOM 808 N N . GLY A 1 103 ? 25.027 -1.829 -23.484 1.00 75.81 103 GLY A N 1
ATOM 809 C CA . GLY A 1 103 ? 25.798 -3.058 -23.705 1.00 75.81 103 GLY A CA 1
ATOM 810 C C . GLY A 1 103 ? 26.454 -3.652 -22.450 1.00 75.81 103 GLY A C 1
ATOM 811 O O . GLY A 1 103 ? 27.213 -4.614 -22.558 1.00 75.81 103 GLY A O 1
ATOM 812 N N . ILE A 1 104 ? 26.153 -3.129 -21.257 1.00 65.31 104 ILE A N 1
ATOM 813 C CA . ILE A 1 104 ? 26.722 -3.603 -19.992 1.00 65.31 104 ILE A CA 1
ATOM 814 C C . ILE A 1 104 ? 26.066 -4.939 -19.626 1.00 65.31 104 ILE A C 1
ATOM 816 O O . ILE A 1 104 ? 24.872 -4.996 -19.337 1.00 65.31 104 ILE A O 1
ATOM 820 N N . GLY A 1 105 ? 26.859 -6.015 -19.632 1.00 62.22 105 GLY A N 1
ATOM 821 C CA . GLY A 1 105 ? 26.408 -7.382 -19.343 1.00 62.22 105 GLY A CA 1
ATOM 822 C C . GLY A 1 105 ? 26.251 -8.290 -20.568 1.00 62.22 105 GLY A C 1
ATOM 823 O O . GLY A 1 105 ? 25.937 -9.467 -20.394 1.00 62.22 105 GLY A O 1
ATOM 824 N N . ARG A 1 106 ? 26.517 -7.806 -21.795 1.00 55.88 106 ARG A N 1
ATOM 825 C CA . ARG A 1 106 ? 26.809 -8.713 -22.918 1.00 55.88 106 ARG A CA 1
ATOM 826 C C . ARG A 1 106 ? 28.149 -9.388 -22.625 1.00 55.88 106 ARG A C 1
ATOM 828 O O . ARG A 1 106 ? 29.185 -8.733 -22.687 1.00 55.88 106 ARG A O 1
ATOM 835 N N . ARG A 1 107 ? 28.139 -10.678 -22.276 1.00 57.31 107 ARG A N 1
ATOM 836 C CA . ARG A 1 107 ? 29.344 -11.501 -22.449 1.00 57.31 107 ARG A CA 1
ATOM 837 C C . ARG A 1 107 ? 29.617 -11.531 -23.954 1.00 57.31 107 ARG A C 1
ATOM 839 O O . ARG A 1 107 ? 28.710 -11.879 -24.710 1.00 57.31 107 ARG A O 1
ATOM 846 N N . VAL A 1 108 ? 30.799 -11.059 -24.346 1.00 53.94 108 VAL A N 1
ATOM 847 C CA . VAL A 1 108 ? 31.387 -11.336 -25.664 1.00 53.94 108 VAL A CA 1
ATOM 848 C C . VAL A 1 108 ? 31.640 -12.834 -25.760 1.00 53.94 108 VAL A C 1
ATOM 850 O O . VAL A 1 108 ? 32.038 -13.408 -24.717 1.00 53.94 108 VAL A O 1
#

Organism: NCBI:txid4796

Secondary structure (DSSP, 8-state):
--------------------PPPP-PPPTT--TTTTTTTTT-HHHHHHHHHHTT--HHHHHTT-S---HHHHHHHHHHHHHHHHHHHHHHHHHHHHHHHHHTTTT---